Protein AF-A0AAU8M1X6-F1 (afdb_monomer)

Nearest PDB structures (foldseek):
  1rqu-assembly1_B  TM=5.155E-01  e=4.342E+00  Escherichia coli

Sequence (63 aa):
MFKICYAKGVVKDLKKISPDQLMSIKEGIEDLETFPNISQIKPAEESSCCGIQAAYRQLPGPV

Radius of gyration: 17.72 Å; Cα contacts (8 Å, |Δi|>4): 9; chains: 1; bounding box: 34×35×35 Å

pLDDT: mean 71.09, std 17.18, range [39.62, 93.12]

Secondary structure (DSSP, 8-state):
-PPP---TTHHHHHTTS-HHHHHHHHHHHHHHHT---GGGSPPPP-------------PPPP-

Structure (mmCIF, N/CA/C/O backbone):
data_AF-A0AAU8M1X6-F1
#
_entry.id   AF-A0AAU8M1X6-F1
#
loop_
_atom_site.group_PDB
_atom_site.id
_atom_site.type_symbol
_atom_site.label_atom_id
_atom_site.label_alt_id
_atom_site.label_comp_id
_atom_site.label_asym_id
_atom_site.label_entity_id
_atom_site.label_seq_id
_atom_site.pdbx_PDB_ins_code
_atom_site.Cartn_x
_atom_site.Cartn_y
_atom_site.Cartn_z
_atom_site.occupancy
_atom_site.B_iso_or_equiv
_atom_site.auth_seq_id
_atom_site.auth_comp_id
_atom_site.auth_asym_id
_atom_site.auth_atom_id
_atom_site.pdbx_PDB_model_num
ATOM 1 N N . MET A 1 1 ? 0.746 -0.191 -16.475 1.00 66.38 1 MET A N 1
ATOM 2 C CA . MET A 1 1 ? 0.153 0.218 -15.191 1.00 66.38 1 MET A CA 1
ATOM 3 C C . MET A 1 1 ? -0.375 -1.035 -14.518 1.00 66.38 1 MET A C 1
ATOM 5 O O . MET A 1 1 ? -1.136 -1.759 -15.154 1.00 66.38 1 MET A O 1
ATOM 9 N N . PHE A 1 2 ? 0.116 -1.373 -13.329 1.00 70.94 2 PHE A N 1
ATOM 10 C CA . PHE A 1 2 ? -0.346 -2.557 -12.599 1.00 70.94 2 PHE A CA 1
ATOM 11 C C . PHE A 1 2 ? -1.571 -2.205 -11.756 1.00 70.94 2 PHE A C 1
ATOM 13 O O . PHE A 1 2 ? -1.742 -1.068 -11.326 1.00 70.94 2 PHE A O 1
ATOM 20 N N . LYS A 1 3 ? -2.447 -3.187 -11.541 1.00 74.25 3 LYS A N 1
ATOM 21 C CA . LYS A 1 3 ? -3.620 -3.022 -10.686 1.00 74.25 3 LYS A CA 1
ATOM 22 C C . LYS A 1 3 ? -3.226 -3.344 -9.252 1.00 74.25 3 LYS A C 1
ATOM 24 O O . LYS A 1 3 ? -2.836 -4.475 -8.966 1.00 74.25 3 LYS A O 1
ATOM 29 N N . ILE A 1 4 ? -3.350 -2.368 -8.359 1.00 80.19 4 ILE A N 1
ATOM 30 C CA . ILE A 1 4 ? -3.123 -2.593 -6.934 1.00 80.19 4 ILE A CA 1
ATOM 31 C C . ILE A 1 4 ? -4.325 -3.362 -6.378 1.00 80.19 4 ILE A C 1
ATOM 33 O O . ILE A 1 4 ? -5.473 -2.925 -6.479 1.00 80.19 4 ILE A O 1
ATOM 37 N N . CYS A 1 5 ? -4.060 -4.541 -5.822 1.00 82.94 5 CYS A N 1
ATOM 38 C CA . CYS A 1 5 ? -5.067 -5.407 -5.222 1.00 82.94 5 CYS A CA 1
ATOM 39 C C . CYS A 1 5 ? -4.805 -5.517 -3.722 1.00 82.94 5 CYS A C 1
ATOM 41 O O . CYS A 1 5 ? -3.762 -6.010 -3.301 1.00 82.94 5 CYS A O 1
ATOM 43 N N . TYR A 1 6 ? -5.776 -5.100 -2.913 1.00 85.81 6 TYR A N 1
ATOM 44 C CA . TYR A 1 6 ? -5.680 -5.184 -1.459 1.00 85.81 6 TYR A CA 1
ATOM 45 C C . TYR A 1 6 ? -6.333 -6.463 -0.942 1.00 85.81 6 TYR A C 1
ATOM 47 O O . TYR A 1 6 ? -7.449 -6.818 -1.329 1.00 85.81 6 TYR A O 1
ATOM 55 N N . ALA A 1 7 ? -5.662 -7.144 -0.015 1.00 90.50 7 ALA A N 1
ATOM 56 C CA . ALA A 1 7 ? -6.272 -8.250 0.708 1.00 90.50 7 ALA A CA 1
ATOM 57 C C . ALA A 1 7 ? -7.381 -7.732 1.641 1.00 90.50 7 ALA A C 1
ATOM 59 O O . ALA A 1 7 ? -7.284 -6.640 2.200 1.00 90.50 7 ALA A O 1
ATOM 60 N N . LYS A 1 8 ? -8.415 -8.548 1.888 1.00 86.88 8 LYS A N 1
ATOM 61 C CA . LYS A 1 8 ? -9.555 -8.181 2.760 1.00 86.88 8 LYS A CA 1
ATOM 62 C C . LYS A 1 8 ? -9.136 -7.736 4.174 1.00 86.88 8 LYS A C 1
ATOM 64 O O . LYS A 1 8 ? -9.867 -6.995 4.823 1.00 86.88 8 LYS A O 1
ATOM 69 N N . GLY A 1 9 ? -7.979 -8.195 4.656 1.00 90.81 9 GLY A N 1
ATOM 70 C CA . GLY A 1 9 ? -7.426 -7.838 5.966 1.00 90.81 9 GLY A CA 1
ATOM 71 C C . GLY A 1 9 ? -6.799 -6.445 6.036 1.00 90.81 9 GLY A C 1
ATOM 72 O O . GLY A 1 9 ? -6.799 -5.854 7.110 1.00 90.81 9 GLY A O 1
ATOM 73 N N . VAL A 1 10 ? -6.368 -5.880 4.903 1.00 89.50 10 VAL A N 1
ATOM 74 C CA . VAL A 1 10 ? -5.612 -4.616 4.858 1.00 89.50 10 VAL A CA 1
ATOM 75 C C . VAL A 1 10 ? -6.382 -3.476 5.521 1.00 89.50 10 VAL A C 1
ATOM 77 O O . VAL A 1 10 ? -5.809 -2.712 6.281 1.00 89.50 10 VAL A O 1
ATOM 80 N N . VAL A 1 11 ? -7.705 -3.407 5.345 1.00 86.81 11 VAL A N 1
ATOM 81 C CA . VAL A 1 11 ? -8.541 -2.376 5.989 1.00 86.81 11 VAL A CA 1
ATOM 82 C C . VAL A 1 11 ? -8.489 -2.461 7.520 1.00 86.81 11 VAL A C 1
ATOM 84 O O . VAL A 1 11 ? -8.548 -1.436 8.196 1.00 86.81 11 VAL A O 1
ATOM 87 N N . LYS A 1 12 ? -8.389 -3.668 8.091 1.00 89.94 12 LYS A N 1
ATOM 88 C CA . LYS A 1 12 ? -8.283 -3.849 9.549 1.00 89.94 12 LYS A CA 1
ATOM 89 C C . LYS A 1 12 ? -6.930 -3.394 10.071 1.00 89.94 12 LYS A C 1
ATOM 91 O O . LYS A 1 12 ? -6.863 -2.905 11.193 1.00 89.94 12 LYS A O 1
ATOM 96 N N . ASP A 1 13 ? -5.887 -3.566 9.272 1.00 88.12 13 ASP A N 1
ATOM 97 C CA . ASP A 1 13 ? -4.533 -3.200 9.661 1.00 88.12 13 ASP A CA 1
ATOM 98 C C . ASP A 1 13 ? -4.289 -1.706 9.459 1.00 88.12 13 ASP A C 1
ATOM 100 O O . ASP A 1 13 ? -3.789 -1.066 10.375 1.00 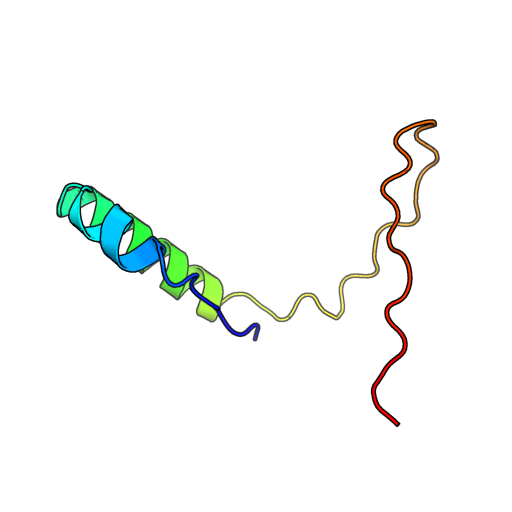88.12 13 ASP A O 1
ATOM 104 N N . LEU A 1 14 ? -4.797 -1.108 8.375 1.00 87.56 14 LEU A N 1
ATOM 105 C CA . LEU A 1 14 ? -4.790 0.345 8.168 1.00 87.56 14 LEU A CA 1
ATOM 106 C C . LEU A 1 14 ? -5.469 1.101 9.319 1.00 87.56 14 LEU A C 1
ATOM 108 O O . LEU A 1 14 ? -4.985 2.144 9.734 1.00 87.56 14 LEU A O 1
ATOM 112 N N . LYS A 1 15 ? -6.549 0.556 9.895 1.00 88.62 15 LYS A N 1
ATOM 113 C CA . LYS A 1 15 ? -7.231 1.154 11.060 1.00 88.62 15 LYS A CA 1
ATOM 114 C C . LYS A 1 15 ? -6.390 1.186 12.342 1.00 88.62 15 LYS A C 1
ATOM 116 O O . LYS A 1 15 ? -6.755 1.908 13.263 1.00 88.62 15 LYS A O 1
ATOM 121 N N . LYS A 1 16 ? -5.329 0.379 12.436 1.00 93.12 16 LYS A N 1
ATOM 122 C CA . LYS A 1 16 ? -4.430 0.331 13.604 1.00 93.12 16 LYS A CA 1
ATOM 123 C C . LYS A 1 16 ? -3.233 1.274 13.463 1.00 93.12 16 LYS A C 1
ATOM 125 O O . LYS A 1 16 ? -2.502 1.457 14.431 1.00 93.12 16 LYS A O 1
ATOM 130 N N . ILE A 1 17 ? -3.007 1.815 12.269 1.00 90.56 17 ILE A N 1
ATOM 131 C CA . ILE A 1 17 ? -1.871 2.682 11.957 1.00 90.56 17 ILE A CA 1
ATOM 132 C C . ILE A 1 17 ? -2.233 4.126 12.327 1.00 90.56 17 ILE A C 1
ATOM 134 O O . ILE A 1 17 ? -3.397 4.523 12.248 1.00 90.56 17 ILE A O 1
ATOM 138 N N . SER A 1 18 ? -1.244 4.914 12.755 1.00 89.31 18 SER A N 1
ATOM 139 C CA . SER A 1 18 ? -1.452 6.334 13.036 1.00 89.31 18 SER A CA 1
ATOM 140 C C . SER A 1 18 ? -1.773 7.118 11.751 1.00 89.31 18 SER A C 1
ATOM 142 O O . SER A 1 18 ? -1.279 6.770 10.674 1.00 89.31 18 SER A O 1
ATOM 144 N N . PRO A 1 19 ? -2.569 8.200 11.837 1.00 87.19 19 PRO A N 1
ATOM 145 C CA . PRO A 1 19 ? -2.935 9.011 10.673 1.00 87.19 19 PRO A CA 1
ATOM 146 C C . PRO A 1 19 ? -1.726 9.533 9.883 1.00 87.19 19 PRO A C 1
ATOM 148 O O . PRO A 1 19 ? -1.771 9.578 8.656 1.00 87.19 19 PRO A O 1
ATOM 151 N N . ASP A 1 20 ? -0.634 9.864 10.576 1.00 88.50 20 ASP A N 1
ATOM 152 C CA . ASP A 1 20 ? 0.597 10.365 9.958 1.00 88.50 20 ASP A CA 1
ATOM 153 C C . ASP A 1 20 ? 1.231 9.330 9.022 1.00 88.50 20 ASP A C 1
ATOM 155 O O . ASP A 1 20 ? 1.643 9.652 7.911 1.00 88.50 20 ASP A O 1
ATOM 159 N N . GLN A 1 21 ? 1.245 8.056 9.426 1.00 88.12 21 GLN A N 1
ATOM 160 C CA . GLN A 1 21 ? 1.789 6.981 8.594 1.00 88.12 21 GLN A CA 1
ATOM 161 C C . GLN A 1 21 ? 0.836 6.561 7.472 1.00 88.12 21 GLN A C 1
ATOM 163 O O . GLN A 1 21 ? 1.285 6.120 6.415 1.00 88.12 21 GLN A O 1
ATOM 168 N N . LEU A 1 22 ? -0.474 6.740 7.663 1.00 88.69 22 LEU A N 1
ATOM 169 C CA . LEU A 1 22 ? -1.468 6.557 6.604 1.00 88.69 22 LEU A CA 1
ATOM 170 C C . LEU A 1 22 ? -1.230 7.504 5.421 1.00 88.69 22 LEU A C 1
ATOM 172 O O . LEU A 1 22 ? -1.408 7.082 4.278 1.00 88.69 22 LEU A O 1
ATOM 176 N N . MET A 1 23 ? -0.806 8.746 5.677 1.00 89.06 23 MET A N 1
ATOM 177 C CA . MET A 1 23 ? -0.473 9.686 4.602 1.00 89.06 23 MET A CA 1
ATOM 178 C C . MET A 1 23 ? 0.747 9.227 3.800 1.00 89.06 23 MET A C 1
ATOM 180 O O . MET A 1 23 ? 0.667 9.177 2.577 1.00 89.06 23 MET A O 1
ATOM 184 N N . SER A 1 24 ? 1.815 8.775 4.461 1.00 89.62 24 SER A N 1
ATOM 185 C CA . SER A 1 24 ? 3.000 8.254 3.760 1.00 89.62 24 SER A CA 1
ATOM 186 C C . SER A 1 24 ? 2.703 6.997 2.933 1.00 89.62 24 SER A C 1
ATOM 188 O O . SER A 1 24 ? 3.238 6.827 1.841 1.00 89.62 24 SER A O 1
ATOM 190 N N . ILE A 1 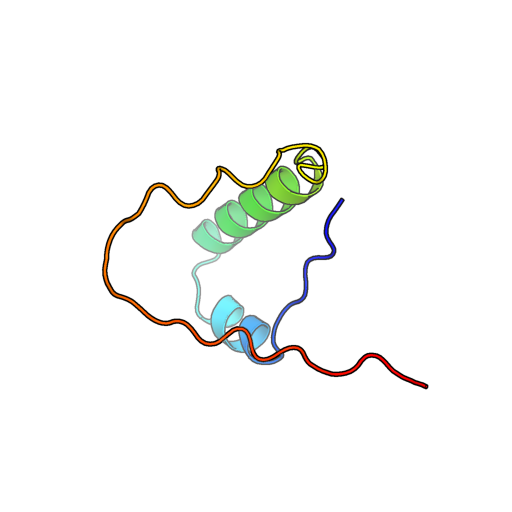25 ? 1.827 6.109 3.422 1.00 88.44 25 ILE A N 1
ATOM 191 C CA . ILE A 1 25 ? 1.390 4.926 2.661 1.00 88.44 25 ILE A CA 1
ATOM 192 C C . ILE A 1 25 ? 0.605 5.348 1.413 1.00 88.44 25 ILE A C 1
ATOM 194 O O . ILE A 1 25 ? 0.772 4.745 0.354 1.00 88.44 25 ILE A O 1
ATOM 198 N N . LYS A 1 26 ? -0.243 6.376 1.530 1.00 88.00 26 LYS A N 1
ATOM 199 C CA . LYS A 1 26 ? -1.016 6.909 0.407 1.00 88.00 26 LYS A CA 1
ATOM 200 C C . LYS A 1 26 ? -0.101 7.490 -0.677 1.00 88.00 26 LYS A C 1
ATOM 202 O O . LYS A 1 26 ? -0.274 7.123 -1.833 1.00 88.00 26 LYS A O 1
ATOM 207 N N . GLU A 1 27 ? 0.871 8.322 -0.307 1.00 89.44 27 GLU A N 1
ATOM 208 C CA . GLU A 1 27 ? 1.840 8.894 -1.260 1.00 89.44 27 GLU A CA 1
ATOM 209 C C . GLU A 1 27 ? 2.610 7.792 -2.000 1.00 89.44 27 GLU A C 1
ATOM 211 O O . GLU A 1 27 ? 2.647 7.779 -3.227 1.00 89.44 27 GLU A O 1
ATOM 216 N N . GLY A 1 28 ? 3.107 6.781 -1.279 1.00 86.38 28 GLY A N 1
ATOM 217 C CA . GLY A 1 28 ? 3.802 5.657 -1.912 1.00 86.38 28 GLY A CA 1
ATOM 218 C C . GLY A 1 28 ? 2.924 4.849 -2.878 1.00 86.38 28 GLY A C 1
ATOM 219 O O . GLY A 1 28 ? 3.428 4.297 -3.851 1.00 86.38 28 GLY A O 1
ATOM 220 N N . ILE A 1 29 ? 1.610 4.773 -2.645 1.00 86.19 29 ILE A N 1
ATOM 221 C CA . ILE A 1 29 ? 0.660 4.134 -3.570 1.00 86.19 29 ILE A CA 1
ATOM 222 C C . ILE A 1 29 ? 0.466 4.980 -4.840 1.00 86.19 29 ILE A C 1
ATOM 224 O O . ILE A 1 29 ? 0.406 4.419 -5.933 1.00 86.19 29 ILE A O 1
ATOM 228 N N . GLU A 1 30 ? 0.394 6.306 -4.718 1.00 85.81 30 GLU A N 1
ATOM 229 C CA . GLU A 1 30 ? 0.257 7.233 -5.856 1.00 85.81 30 GLU A CA 1
ATOM 230 C C . GLU A 1 30 ? 1.527 7.250 -6.734 1.00 85.81 30 GLU A C 1
ATOM 232 O O . GLU A 1 30 ? 1.445 7.230 -7.969 1.00 85.81 30 GLU A O 1
ATOM 237 N N . ASP A 1 31 ? 2.706 7.161 -6.113 1.00 83.75 31 ASP A N 1
ATOM 238 C CA . ASP A 1 31 ? 3.991 6.994 -6.808 1.00 83.75 31 ASP A CA 1
ATOM 239 C C . ASP A 1 31 ? 4.059 5.667 -7.586 1.00 83.75 31 ASP A C 1
ATOM 241 O O . ASP A 1 31 ? 4.660 5.566 -8.660 1.00 83.75 31 ASP A O 1
ATOM 245 N N . LEU A 1 32 ? 3.408 4.623 -7.065 1.00 79.56 32 LEU A N 1
ATOM 246 C CA . LEU A 1 32 ? 3.304 3.330 -7.737 1.00 79.56 32 LEU A CA 1
ATOM 247 C C . LEU A 1 32 ? 2.339 3.374 -8.932 1.00 79.56 32 LEU A C 1
ATOM 249 O O . LEU A 1 32 ? 2.593 2.709 -9.937 1.00 79.56 32 LEU A O 1
ATOM 253 N N . GLU A 1 33 ? 1.263 4.163 -8.875 1.00 76.00 33 GLU A N 1
ATOM 254 C CA . GLU A 1 33 ? 0.379 4.365 -10.035 1.00 76.00 33 GLU A CA 1
ATOM 255 C C . GLU A 1 33 ? 1.091 5.085 -11.186 1.00 76.00 33 GLU A C 1
ATOM 257 O O . GLU A 1 33 ? 0.871 4.754 -12.356 1.00 76.00 33 GLU A O 1
ATOM 262 N N . THR A 1 34 ? 1.982 6.022 -10.860 1.00 76.56 34 THR A N 1
ATOM 263 C CA . THR A 1 34 ? 2.812 6.743 -11.839 1.00 76.56 34 THR A CA 1
ATOM 264 C C . THR A 1 34 ? 4.030 5.944 -12.310 1.00 76.56 34 THR A C 1
ATOM 266 O O . THR A 1 34 ? 4.737 6.377 -13.2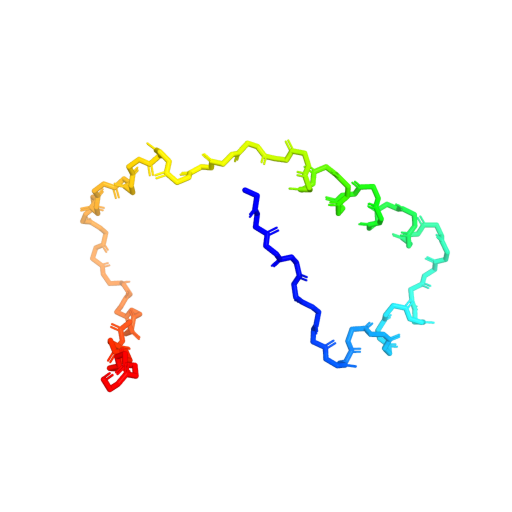25 1.00 76.56 34 THR A O 1
ATOM 269 N N . PHE A 1 35 ? 4.255 4.745 -11.762 1.00 72.88 35 PHE A N 1
ATOM 270 C CA . PHE A 1 35 ? 5.411 3.934 -12.109 1.00 72.88 35 PHE A CA 1
ATOM 271 C C . PHE A 1 35 ? 5.338 3.434 -13.566 1.00 72.88 35 PHE A C 1
ATOM 273 O O . PHE A 1 35 ? 4.330 2.845 -13.989 1.00 72.88 35 PHE A O 1
ATOM 280 N N . PRO A 1 36 ? 6.407 3.629 -14.363 1.00 71.56 36 PRO A N 1
ATOM 281 C CA . PRO A 1 36 ? 6.424 3.232 -15.762 1.00 71.56 36 PRO A CA 1
ATOM 282 C C . PRO A 1 36 ? 6.246 1.720 -15.906 1.00 71.56 36 PRO A C 1
ATOM 284 O O . PRO A 1 36 ? 6.653 0.922 -15.061 1.00 71.56 36 PRO A O 1
ATOM 287 N N . ASN A 1 37 ? 5.620 1.301 -17.007 1.00 68.50 37 ASN A N 1
ATOM 288 C CA . ASN A 1 37 ? 5.383 -0.112 -17.260 1.00 68.50 37 ASN A CA 1
ATOM 289 C C . ASN A 1 37 ? 6.710 -0.843 -17.523 1.00 68.50 37 ASN A C 1
ATOM 291 O O . ASN A 1 37 ? 7.214 -0.851 -18.643 1.00 68.50 37 ASN A O 1
ATOM 295 N N . ILE A 1 38 ? 7.230 -1.512 -16.496 1.00 68.50 38 ILE A N 1
ATOM 296 C CA . ILE A 1 38 ? 8.457 -2.309 -16.568 1.00 68.50 38 ILE A CA 1
ATOM 297 C C . ILE A 1 38 ? 8.302 -3.638 -17.321 1.00 68.50 38 ILE A C 1
ATOM 299 O O . ILE A 1 38 ? 9.243 -4.421 -17.350 1.00 68.50 38 ILE A O 1
ATOM 303 N N . SER A 1 39 ? 7.174 -3.887 -18.003 1.00 63.97 39 SER A N 1
ATOM 304 C CA . SER A 1 39 ? 7.016 -5.061 -18.888 1.00 63.97 39 SER A CA 1
ATOM 305 C C . SER A 1 39 ? 8.059 -5.129 -20.013 1.00 63.97 39 SER A C 1
ATOM 307 O O . SER A 1 39 ? 8.181 -6.157 -20.668 1.00 63.97 39 SER A O 1
ATOM 309 N N . GLN A 1 40 ? 8.794 -4.041 -20.265 1.00 59.88 40 GLN A N 1
ATOM 310 C CA . GLN A 1 40 ? 9.889 -3.993 -21.238 1.00 59.88 40 GLN A CA 1
ATOM 311 C C . GLN A 1 40 ? 11.265 -4.313 -20.634 1.00 59.88 40 GLN A C 1
ATOM 313 O O . GLN A 1 40 ? 12.232 -4.481 -21.378 1.00 59.88 40 GLN A O 1
ATOM 318 N N . ILE A 1 41 ? 11.376 -4.407 -19.306 1.00 64.56 41 ILE A N 1
ATOM 319 C CA . ILE A 1 41 ? 12.614 -4.815 -18.647 1.00 64.56 41 ILE A CA 1
ATOM 320 C C . ILE A 1 41 ? 12.706 -6.331 -18.792 1.00 64.56 41 ILE A C 1
ATOM 322 O O . ILE A 1 41 ? 11.926 -7.072 -18.194 1.00 64.56 41 ILE A O 1
ATOM 326 N N . LYS A 1 42 ? 13.640 -6.792 -19.631 1.00 63.56 42 LYS A N 1
ATOM 327 C CA . LYS A 1 42 ? 13.960 -8.216 -19.737 1.00 63.56 42 LYS A CA 1
ATOM 328 C C . LYS A 1 42 ? 14.275 -8.726 -18.327 1.00 63.56 42 LYS A C 1
ATOM 330 O O . LYS A 1 42 ? 15.103 -8.095 -17.663 1.00 63.56 42 LYS A O 1
ATOM 335 N N . PRO A 1 43 ? 13.648 -9.820 -17.858 1.00 61.75 43 PRO A N 1
ATOM 336 C CA . PRO A 1 43 ? 14.111 -10.465 -16.640 1.00 61.75 43 PRO A CA 1
ATOM 337 C C . PRO A 1 43 ? 15.601 -10.738 -16.832 1.00 61.75 43 PRO A C 1
ATOM 339 O O . PRO A 1 43 ? 15.997 -11.283 -17.865 1.00 61.75 43 PRO A O 1
ATOM 342 N N . ALA A 1 44 ? 16.425 -10.254 -15.902 1.00 56.84 44 ALA A N 1
ATOM 343 C CA . ALA A 1 44 ? 17.843 -10.565 -15.925 1.00 56.84 44 ALA A CA 1
ATOM 344 C C . ALA A 1 44 ? 17.953 -12.091 -15.968 1.00 56.84 44 ALA A C 1
ATOM 346 O O . ALA A 1 44 ? 17.339 -12.762 -15.136 1.00 56.84 44 ALA A O 1
ATOM 347 N N . GLU A 1 45 ? 18.648 -12.620 -16.980 1.00 52.16 45 GLU A N 1
ATOM 348 C CA . GLU A 1 45 ? 18.975 -14.041 -17.041 1.00 52.16 45 GLU A CA 1
ATOM 349 C C . GLU A 1 45 ? 19.500 -14.459 -15.673 1.00 52.16 45 GLU A C 1
ATOM 351 O O . GLU A 1 45 ? 20.326 -13.758 -15.079 1.00 52.16 45 GLU A O 1
ATOM 356 N N . GLU A 1 46 ? 18.962 -15.565 -15.161 1.00 49.69 46 GLU A N 1
ATOM 357 C CA . GLU A 1 46 ? 19.448 -16.223 -13.961 1.00 49.69 46 GLU A CA 1
ATOM 358 C C . GLU A 1 46 ? 20.955 -16.449 -14.108 1.00 49.69 46 GLU A C 1
ATOM 360 O O . GLU A 1 46 ? 21.413 -17.452 -14.653 1.00 49.69 46 GLU A O 1
ATOM 365 N N . SER A 1 47 ? 21.757 -15.515 -13.600 1.00 44.09 47 SER A N 1
ATOM 366 C CA . SER A 1 47 ? 23.138 -15.798 -13.257 1.00 44.09 47 SER A CA 1
ATOM 367 C C . SER A 1 47 ? 23.072 -16.733 -12.063 1.00 44.09 47 SER A C 1
ATOM 369 O O . SER A 1 47 ? 22.951 -16.286 -10.925 1.00 44.09 47 SER A O 1
ATOM 371 N N . SER A 1 48 ? 23.015 -18.029 -12.375 1.00 47.47 48 SER A N 1
ATOM 372 C CA . SER A 1 48 ? 23.464 -19.172 -11.587 1.00 47.47 48 SER A CA 1
ATOM 373 C C . SER A 1 48 ? 23.938 -18.817 -10.168 1.00 47.47 48 SER A C 1
ATOM 375 O O . SER A 1 48 ? 25.128 -18.870 -9.860 1.00 47.47 48 SER A O 1
ATOM 377 N N . CYS A 1 49 ? 22.997 -18.531 -9.274 1.00 39.62 49 CYS A N 1
ATOM 378 C CA . CYS A 1 49 ? 23.191 -18.714 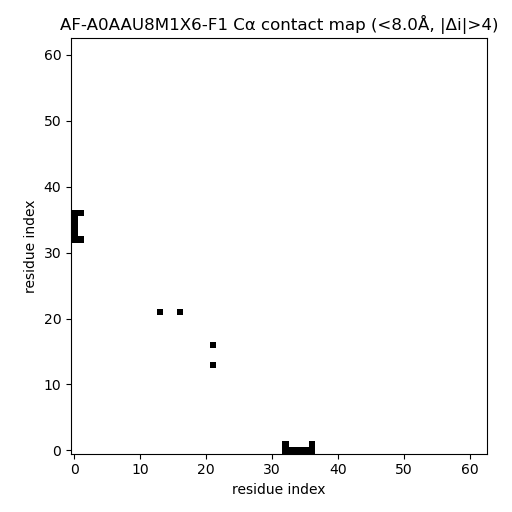-7.847 1.00 39.62 49 CYS A CA 1
ATOM 379 C C . CYS A 1 49 ? 22.447 -19.989 -7.482 1.00 39.62 49 CYS A C 1
ATOM 381 O O . CYS A 1 49 ? 21.222 -20.040 -7.398 1.00 39.62 49 CYS A O 1
ATOM 383 N N . CYS A 1 50 ? 23.241 -21.046 -7.353 1.00 47.16 50 CYS A N 1
ATOM 384 C CA . CYS A 1 50 ? 22.835 -22.361 -6.908 1.00 47.16 50 CYS A CA 1
ATOM 385 C C . CYS A 1 50 ? 22.015 -22.252 -5.611 1.00 47.16 50 CYS A C 1
ATOM 387 O O . CYS A 1 50 ? 22.517 -21.778 -4.595 1.00 47.16 50 CYS A O 1
ATOM 389 N N . GLY A 1 51 ? 20.766 -22.721 -5.668 1.00 48.28 51 GLY A N 1
ATOM 390 C CA . GLY A 1 51 ? 19.965 -23.083 -4.502 1.00 4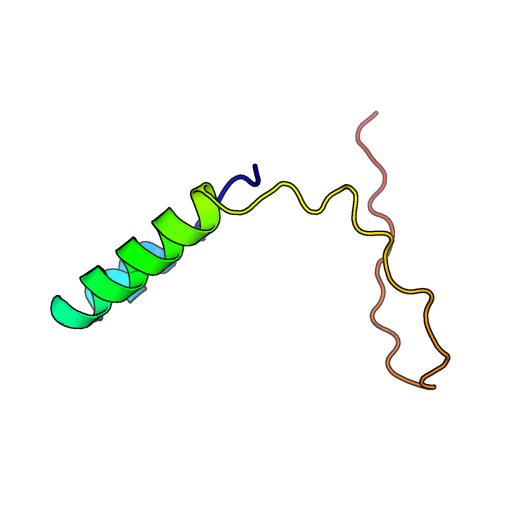8.28 51 GLY A CA 1
ATOM 391 C C . GLY A 1 51 ? 19.152 -21.960 -3.867 1.00 48.28 51 GLY A C 1
ATOM 392 O O . GLY A 1 51 ? 19.543 -21.475 -2.822 1.00 48.28 51 GLY A O 1
ATOM 393 N N . ILE A 1 52 ? 17.970 -21.654 -4.417 1.00 50.00 52 ILE A N 1
ATOM 394 C CA . ILE A 1 52 ? 16.677 -21.879 -3.739 1.00 50.00 52 ILE A CA 1
ATOM 395 C C . ILE A 1 52 ? 15.631 -22.148 -4.827 1.00 50.00 52 ILE A C 1
ATOM 397 O O . ILE A 1 52 ? 15.256 -21.288 -5.616 1.00 50.00 52 ILE A O 1
ATOM 401 N N . GLN A 1 53 ? 15.162 -23.386 -4.853 1.00 49.84 53 GLN A N 1
ATOM 402 C CA . GLN A 1 53 ? 14.111 -23.889 -5.721 1.00 49.84 53 GLN A CA 1
ATOM 403 C C . GLN A 1 53 ? 12.757 -23.315 -5.261 1.00 49.84 53 GLN A C 1
ATOM 405 O O . GLN A 1 53 ? 12.067 -23.917 -4.442 1.00 49.84 53 GLN A O 1
ATOM 410 N N . ALA A 1 54 ? 12.370 -22.135 -5.753 1.00 47.41 54 ALA A N 1
ATOM 411 C CA . ALA A 1 54 ? 11.015 -21.613 -5.575 1.00 47.41 54 ALA A CA 1
ATOM 412 C C . ALA A 1 54 ? 10.147 -22.065 -6.756 1.00 47.41 54 ALA A C 1
ATOM 414 O O . ALA A 1 54 ? 10.208 -21.529 -7.859 1.00 47.41 54 ALA A O 1
ATOM 415 N N . ALA A 1 55 ? 9.368 -23.115 -6.511 1.00 48.03 55 ALA A N 1
ATOM 416 C CA . ALA A 1 55 ? 8.454 -23.738 -7.452 1.00 48.03 55 ALA A CA 1
ATOM 417 C C . ALA A 1 55 ? 7.400 -22.753 -7.997 1.00 48.03 55 ALA A C 1
ATOM 419 O O . ALA A 1 55 ? 6.303 -22.640 -7.453 1.00 48.03 55 ALA A O 1
ATOM 420 N N . TYR A 1 56 ? 7.676 -22.119 -9.136 1.00 49.94 56 TYR A N 1
ATOM 421 C CA . TYR A 1 56 ? 6.625 -21.611 -10.015 1.00 49.94 56 TYR A CA 1
ATOM 422 C C . TYR A 1 56 ? 6.051 -22.784 -10.808 1.00 49.94 56 TYR A C 1
ATOM 424 O O . TYR A 1 56 ? 6.368 -23.018 -11.973 1.00 49.94 56 TYR A O 1
ATOM 432 N N . ARG A 1 57 ? 5.207 -23.573 -10.137 1.00 45.56 57 ARG A N 1
ATOM 433 C CA . ARG A 1 57 ? 4.333 -24.533 -10.810 1.00 45.56 57 ARG A CA 1
ATOM 434 C C . ARG A 1 57 ? 3.374 -23.717 -11.677 1.00 45.56 57 ARG A C 1
ATOM 436 O O . ARG A 1 57 ? 2.537 -22.989 -11.150 1.00 45.56 57 ARG A O 1
ATOM 443 N N . GLN A 1 58 ? 3.545 -23.819 -12.992 1.00 49.72 58 GLN A N 1
ATOM 444 C CA . GLN A 1 58 ? 2.626 -23.306 -14.003 1.00 49.72 58 GLN A CA 1
ATOM 445 C C . GLN A 1 58 ? 1.196 -23.701 -13.628 1.00 49.72 58 GLN A C 1
ATOM 447 O O . GLN A 1 58 ? 0.846 -24.881 -13.618 1.00 49.72 58 GLN A O 1
ATOM 452 N N . LEU A 1 59 ? 0.381 -22.710 -13.274 1.00 51.75 59 LEU A N 1
ATOM 453 C CA . LEU A 1 59 ? -1.060 -22.891 -13.234 1.00 51.75 59 LEU A CA 1
ATOM 454 C C . LEU A 1 59 ? -1.530 -23.003 -14.692 1.00 51.75 59 LEU A C 1
ATOM 456 O O . LEU A 1 59 ? -1.196 -22.120 -15.487 1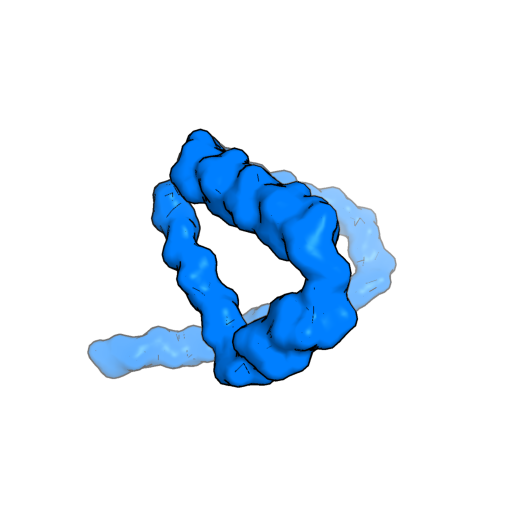.00 51.75 59 LEU A O 1
ATOM 460 N N . PRO A 1 60 ? -2.258 -24.065 -15.074 1.00 51.12 60 PRO A N 1
ATOM 461 C CA . PRO A 1 60 ? -2.852 -24.137 -16.399 1.00 51.12 60 PRO A CA 1
ATOM 462 C C . PRO A 1 60 ? -3.860 -22.989 -16.545 1.00 51.12 60 PRO A C 1
ATOM 464 O O . PRO A 1 60 ? -4.686 -22.761 -15.659 1.00 51.12 60 PRO A O 1
ATOM 467 N N . GLY A 1 61 ? -3.745 -22.233 -17.639 1.00 54.38 61 GLY A N 1
ATOM 468 C CA . GLY A 1 61 ? -4.690 -21.170 -17.981 1.00 54.38 61 GLY A CA 1
ATOM 469 C C . GLY A 1 61 ? -6.108 -21.717 -18.207 1.00 54.38 61 GLY A C 1
ATOM 470 O O . GLY A 1 61 ? -6.274 -22.920 -18.422 1.00 54.38 61 GLY A O 1
ATOM 471 N N . PRO A 1 62 ? -7.144 -20.863 -18.133 1.00 49.47 62 PRO A N 1
ATOM 472 C CA . PRO A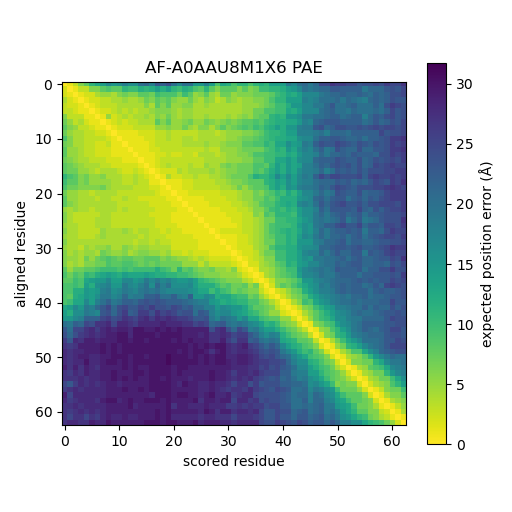 1 62 ? -8.516 -21.303 -18.332 1.00 49.47 62 PRO A CA 1
ATOM 473 C C . PRO A 1 62 ? -8.820 -21.527 -19.824 1.00 49.47 62 PRO A C 1
ATOM 475 O O . PRO A 1 62 ? -8.695 -20.593 -20.609 1.00 49.47 62 PRO A O 1
ATOM 478 N N . VAL A 1 63 ? -9.215 -22.777 -20.108 1.00 47.66 63 VAL A N 1
ATOM 479 C CA . VAL A 1 63 ? -10.009 -23.372 -21.216 1.00 47.66 63 VAL A CA 1
ATOM 480 C C . VAL A 1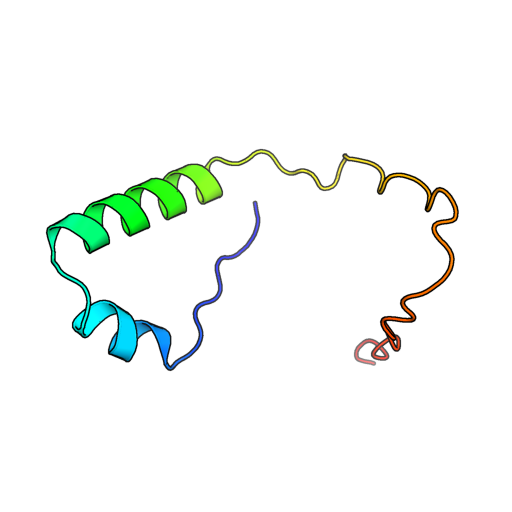 63 ? -9.832 -22.809 -22.626 1.00 47.66 63 VAL A C 1
ATOM 482 O O . VAL A 1 63 ? -10.370 -21.720 -22.912 1.00 47.66 63 VAL A O 1
#

Foldseek 3Di:
DDDDDDDPC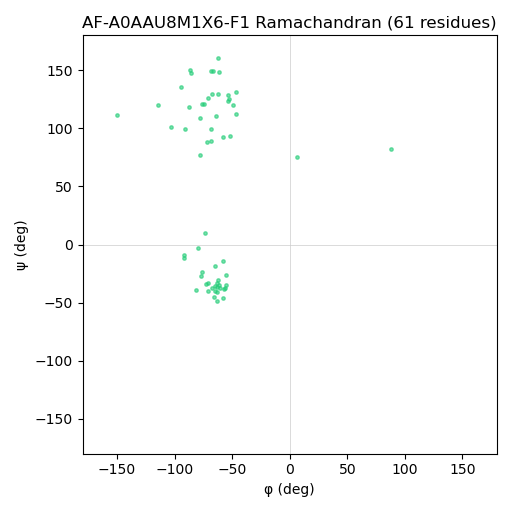VVVVLVVDDPVVNVVVVVVVVVVVVDDDCPVPDDPPPPDPPDDDDDPPDDDDDD

Organism: NCBI:txid3062594

Solvent-accessible surface area (backbone atoms only — not comparable to full-atom values): 4449 Å² total; per-residue (Å²): 106,82,82,90,79,81,60,88,61,51,66,66,54,57,72,74,50,56,72,73,58,51,51,57,54,49,52,56,51,54,54,54,64,70,40,76,66,60,88,77,58,73,77,75,76,83,76,84,70,86,82,77,91,74,84,79,73,80,74,82,76,88,129

Mean predicted aligned error: 14.71 Å

InterPro domains:
  IPR035093 Toxin-antitoxin system, RelE/ParE toxin domain superfamily [SSF143011] (1-45)